Protein AF-A0A8J6SPN9-F1 (afdb_monomer_lite)

Foldseek 3Di:
DPDDDQQPDKDKDKDKDFPQDDDPDADDPPPDDDDDDHDPDRGDIDIDIDIDGPDDDD

Structure (mmCIF, N/CA/C/O backbone):
data_AF-A0A8J6SPN9-F1
#
_entry.id   AF-A0A8J6SPN9-F1
#
loop_
_atom_site.group_PDB
_atom_site.id
_atom_site.type_symbol
_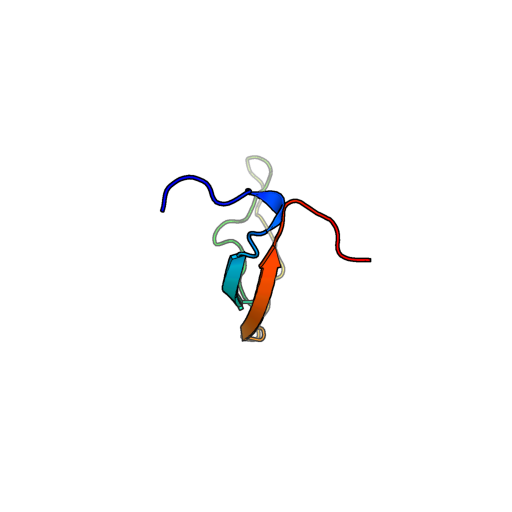atom_site.label_atom_id
_atom_site.label_alt_id
_atom_site.label_comp_id
_atom_site.label_asym_id
_atom_site.label_entity_id
_atom_site.label_seq_id
_atom_site.pdbx_PDB_ins_code
_atom_site.Cartn_x
_atom_site.Cartn_y
_atom_site.Cartn_z
_atom_site.occupancy
_atom_site.B_iso_or_equiv
_atom_site.auth_seq_id
_atom_site.auth_comp_id
_atom_site.auth_asym_id
_atom_site.auth_atom_id
_atom_site.pdbx_PDB_model_num
ATOM 1 N N . MET A 1 1 ? -19.185 18.101 18.461 1.00 56.88 1 MET A N 1
ATOM 2 C CA . MET A 1 1 ? -18.056 17.238 18.865 1.00 56.88 1 MET A CA 1
ATOM 3 C C . MET A 1 1 ? -17.050 18.095 19.629 1.00 56.88 1 MET A C 1
ATOM 5 O O . MET A 1 1 ? -16.209 18.738 19.021 1.00 56.88 1 MET A O 1
ATOM 9 N N . LYS A 1 2 ? -17.211 18.231 20.945 1.00 66.81 2 LYS A N 1
ATOM 10 C CA . LYS A 1 2 ? -16.224 18.874 21.827 1.00 66.81 2 LYS A CA 1
ATOM 11 C C . LYS A 1 2 ? -16.074 17.946 23.038 1.00 66.81 2 LYS A C 1
ATOM 13 O O . LYS A 1 2 ? -17.091 17.442 23.503 1.00 66.81 2 LYS A O 1
ATOM 18 N N . ASN A 1 3 ? -14.835 17.687 23.463 1.00 84.81 3 ASN A N 1
ATOM 19 C CA . ASN A 1 3 ? -14.425 16.763 24.539 1.00 84.81 3 ASN A CA 1
ATOM 20 C C . ASN A 1 3 ? -14.533 15.244 24.271 1.00 84.81 3 ASN A C 1
ATOM 22 O O . ASN A 1 3 ? -14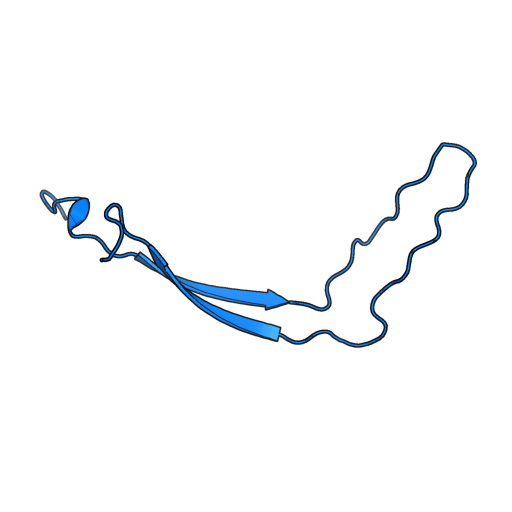.895 14.490 25.168 1.00 84.81 3 ASN A O 1
ATOM 26 N N . ILE A 1 4 ? -14.166 14.760 23.081 1.00 88.31 4 ILE A N 1
ATOM 27 C CA . ILE A 1 4 ? -13.847 13.327 22.923 1.00 88.31 4 ILE A CA 1
ATOM 28 C C . ILE A 1 4 ? -12.337 13.172 23.080 1.00 88.31 4 ILE A C 1
ATOM 30 O O . ILE A 1 4 ? -11.585 13.905 22.441 1.00 88.31 4 ILE A O 1
ATOM 34 N N . ASN A 1 5 ? -11.907 12.252 23.947 1.00 90.94 5 ASN A N 1
ATOM 35 C CA . ASN A 1 5 ? -10.493 11.930 24.097 1.00 90.94 5 ASN A C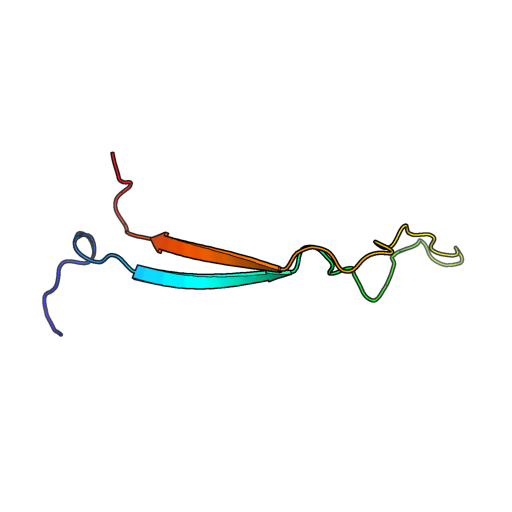A 1
ATOM 36 C C . ASN A 1 5 ? -9.979 11.325 22.774 1.00 90.94 5 ASN A C 1
ATOM 38 O O . ASN A 1 5 ? -10.561 10.334 22.329 1.00 90.94 5 ASN A O 1
ATOM 42 N N . PRO A 1 6 ? -8.931 11.889 22.146 1.00 90.44 6 PRO A N 1
ATOM 43 C CA . PRO A 1 6 ? -8.364 11.364 20.905 1.00 90.44 6 PRO A CA 1
ATOM 44 C C . PRO A 1 6 ? -7.974 9.883 20.956 1.00 90.44 6 PRO A C 1
ATOM 46 O O . PRO A 1 6 ? -8.071 9.207 19.938 1.00 90.44 6 PRO A O 1
ATOM 49 N N . GLU A 1 7 ? -7.609 9.359 22.129 1.00 91.12 7 GLU A N 1
ATOM 50 C CA . GLU A 1 7 ? -7.283 7.933 22.307 1.00 91.12 7 GLU A CA 1
ATOM 51 C C . GLU A 1 7 ? -8.480 6.998 22.080 1.00 91.12 7 GLU A C 1
ATOM 53 O O . GLU A 1 7 ? -8.307 5.824 21.770 1.00 91.12 7 GLU A O 1
ATOM 58 N N . ASN A 1 8 ? -9.707 7.518 22.178 1.00 90.44 8 ASN A N 1
ATOM 59 C CA . ASN A 1 8 ? -10.928 6.753 21.923 1.00 90.44 8 ASN A CA 1
ATOM 60 C C . ASN A 1 8 ? -11.341 6.778 20.441 1.00 90.44 8 ASN A C 1
ATOM 62 O O . ASN A 1 8 ? -12.413 6.278 20.096 1.00 90.44 8 ASN A O 1
ATOM 66 N N . LEU A 1 9 ? -10.555 7.420 19.572 1.00 91.75 9 LEU A N 1
ATOM 67 C CA . LEU A 1 9 ? -10.863 7.537 18.153 1.00 91.75 9 LEU A CA 1
ATOM 68 C C . LEU A 1 9 ? -10.171 6.426 17.362 1.00 91.75 9 LEU A C 1
ATOM 70 O O . LEU A 1 9 ? -8.952 6.264 17.417 1.00 91.75 9 LEU A O 1
ATOM 74 N N . VAL A 1 10 ? -10.970 5.706 16.575 1.00 92.94 10 VAL A N 1
ATOM 75 C CA . VAL A 1 10 ? -10.506 4.744 15.574 1.00 92.94 10 VAL A CA 1
ATOM 76 C C . VAL A 1 10 ? -10.992 5.227 14.214 1.00 92.94 10 VAL A C 1
ATOM 78 O O . VAL A 1 10 ? -12.195 5.379 13.997 1.00 92.94 10 VAL A O 1
ATOM 81 N N . PHE A 1 11 ? -10.059 5.489 13.305 1.00 93.44 11 PHE A N 1
ATOM 82 C CA . PHE A 1 11 ? -10.351 5.939 11.948 1.00 93.44 11 PHE A CA 1
ATOM 83 C C . PHE A 1 11 ? -10.304 4.739 11.016 1.00 93.44 11 PHE A C 1
ATOM 85 O O . PHE A 1 11 ? -9.262 4.102 10.906 1.00 93.44 11 PHE A O 1
ATOM 92 N N . LEU A 1 12 ? -11.426 4.437 10.371 1.00 96.00 12 LEU A N 1
ATOM 93 C CA . LEU A 1 12 ? -11.568 3.355 9.403 1.00 96.00 12 LEU A CA 1
ATOM 94 C C . LEU A 1 12 ? -11.599 3.945 7.995 1.0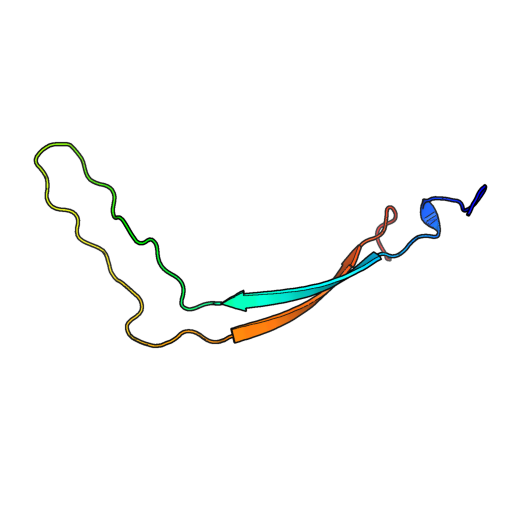0 96.00 12 LEU A C 1
ATOM 96 O O . LEU A 1 12 ? -12.332 4.906 7.759 1.00 96.00 12 LEU A O 1
ATOM 100 N N . ASP A 1 13 ? -10.849 3.350 7.076 1.00 96.69 13 ASP A N 1
ATOM 101 C CA . ASP A 1 13 ? -10.845 3.757 5.674 1.00 96.69 13 ASP A CA 1
ATOM 102 C C . ASP A 1 13 ? -10.673 2.560 4.728 1.00 96.69 13 ASP A C 1
ATOM 104 O O . ASP A 1 13 ? -10.222 1.476 5.127 1.00 96.69 13 ASP A O 1
ATOM 108 N N . GLU A 1 14 ? -11.034 2.776 3.465 1.00 97.81 14 GLU A N 1
ATOM 109 C CA . GLU A 1 14 ? -10.845 1.840 2.364 1.00 97.81 14 GLU A CA 1
ATOM 110 C C . GLU A 1 14 ? -9.899 2.429 1.310 1.00 97.81 14 GLU A C 1
ATOM 112 O O . GLU A 1 14 ? -10.073 3.549 0.832 1.00 97.81 14 GLU A O 1
ATOM 117 N N . MET A 1 15 ? -8.935 1.624 0.862 1.00 95.50 15 MET A N 1
ATOM 118 C CA . MET A 1 15 ? -8.048 1.976 -0.241 1.00 95.50 15 MET A CA 1
ATOM 119 C C . MET A 1 15 ? -7.937 0.843 -1.263 1.00 95.50 15 MET A C 1
ATOM 121 O O . MET A 1 15 ? -7.634 -0.303 -0.934 1.00 95.50 15 MET A O 1
ATOM 125 N N . GLY A 1 16 ? -8.086 1.187 -2.543 1.00 95.00 16 GLY A N 1
ATOM 126 C CA . GLY A 1 16 ? -7.758 0.299 -3.656 1.00 95.00 16 GLY A CA 1
ATOM 127 C C . GLY A 1 16 ? -6.267 0.341 -4.006 1.00 95.00 16 GLY A C 1
ATOM 128 O O . GLY A 1 16 ? -5.724 1.397 -4.325 1.00 95.00 16 GLY A O 1
ATOM 129 N N . VAL A 1 17 ? -5.611 -0.816 -4.027 1.00 93.19 17 VAL A N 1
ATOM 130 C CA . VAL A 1 17 ? -4.213 -0.989 -4.439 1.00 93.19 17 VAL A CA 1
ATOM 131 C C . VAL A 1 17 ? -4.161 -1.673 -5.803 1.00 93.19 17 VAL A C 1
ATOM 133 O O . VAL A 1 17 ? -4.614 -2.805 -5.984 1.00 93.19 17 VAL A O 1
ATOM 136 N N . LEU A 1 18 ? -3.585 -0.980 -6.786 1.00 91.44 18 LEU A N 1
ATOM 137 C CA . LEU A 1 18 ? -3.394 -1.490 -8.143 1.00 91.44 18 LEU A CA 1
ATO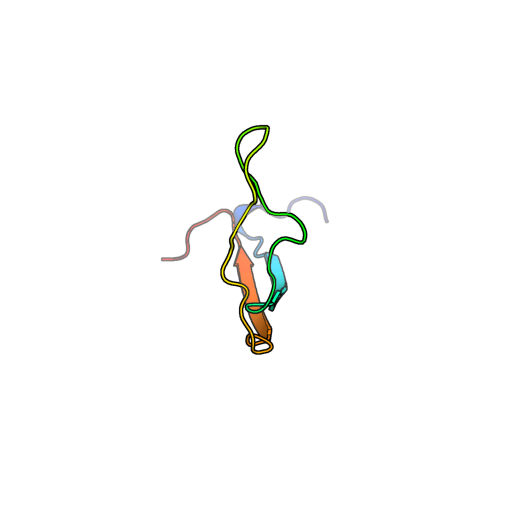M 138 C C . LEU A 1 18 ? -1.980 -2.068 -8.292 1.00 91.44 18 LEU A C 1
ATOM 140 O O . LEU A 1 18 ? -1.024 -1.330 -8.528 1.00 91.44 18 LEU A O 1
ATOM 144 N N . LEU A 1 19 ? -1.843 -3.394 -8.221 1.00 88.81 19 LEU A N 1
ATOM 145 C CA . LEU A 1 19 ? -0.536 -4.072 -8.281 1.00 88.81 19 LEU A CA 1
ATOM 146 C C . LEU A 1 19 ? 0.082 -4.115 -9.690 1.00 88.81 19 LEU A C 1
ATOM 148 O O . LEU A 1 19 ? 1.199 -4.586 -9.873 1.00 88.81 19 LEU A O 1
ATOM 152 N N . GLY A 1 20 ? -0.650 -3.649 -10.704 1.00 87.94 20 GLY A N 1
ATOM 153 C CA . GLY A 1 20 ? -0.217 -3.629 -12.104 1.00 87.94 20 GLY A CA 1
ATOM 154 C C . GLY A 1 20 ? 0.306 -2.281 -12.596 1.00 87.94 20 GLY A C 1
ATOM 155 O O . GLY A 1 20 ? 0.502 -2.120 -13.802 1.00 87.94 20 GLY A O 1
ATOM 156 N N . LEU A 1 21 ? 0.462 -1.290 -11.716 1.00 86.38 21 LEU A N 1
ATOM 157 C CA . LEU A 1 21 ? 0.970 0.018 -12.117 1.00 86.38 21 LEU A CA 1
ATOM 158 C C . LEU A 1 21 ? 2.489 -0.026 -12.301 1.00 86.38 21 LEU A C 1
ATOM 160 O O . LEU A 1 21 ? 3.218 -0.615 -11.511 1.00 86.38 21 LEU A O 1
ATOM 164 N N . THR A 1 22 ? 2.966 0.643 -13.346 1.00 86.56 22 THR A N 1
ATOM 165 C CA . THR A 1 22 ? 4.390 0.902 -13.566 1.00 86.56 22 THR A CA 1
ATOM 166 C C . THR A 1 22 ? 4.599 2.386 -13.824 1.00 86.56 22 THR A C 1
ATOM 168 O O . THR A 1 22 ? 3.659 3.114 -14.160 1.00 86.56 22 THR A O 1
ATOM 171 N N . ARG A 1 23 ? 5.844 2.840 -13.699 1.00 86.88 23 ARG A N 1
ATOM 172 C CA . ARG A 1 23 ? 6.222 4.206 -14.058 1.00 86.88 23 ARG A CA 1
ATOM 173 C C . ARG A 1 23 ? 6.008 4.427 -15.554 1.00 86.88 23 ARG A C 1
ATOM 175 O O . ARG A 1 23 ? 6.262 3.551 -16.374 1.00 86.88 23 ARG A O 1
ATOM 182 N N . THR A 1 24 ? 5.573 5.629 -15.912 1.00 88.06 24 THR A N 1
ATOM 183 C CA . THR A 1 24 ? 5.423 6.041 -17.317 1.00 88.06 24 THR A CA 1
ATOM 184 C C . THR A 1 24 ? 6.756 6.406 -17.967 1.00 88.06 24 THR A C 1
ATOM 186 O O . THR A 1 24 ? 6.848 6.422 -19.188 1.00 88.06 24 THR A O 1
ATOM 189 N N . HIS A 1 25 ? 7.787 6.676 -17.159 1.00 90.81 25 HIS A N 1
ATOM 190 C CA . HIS A 1 25 ? 9.110 7.089 -17.614 1.00 90.81 25 HIS A CA 1
ATOM 191 C C . HIS A 1 25 ? 10.203 6.285 -16.904 1.00 90.81 25 HIS A C 1
ATOM 193 O O . HIS A 1 25 ? 10.198 6.156 -15.675 1.00 90.81 25 HIS A O 1
ATOM 199 N N . GLY A 1 26 ? 11.147 5.769 -17.691 1.00 90.88 26 GLY A N 1
ATOM 200 C CA . GLY A 1 26 ? 12.378 5.160 -17.196 1.00 90.88 26 GLY A CA 1
ATOM 201 C C . GLY A 1 26 ? 13.437 6.212 -16.847 1.00 90.88 26 GLY A C 1
ATOM 202 O O . GLY A 1 26 ? 13.297 7.388 -17.182 1.00 90.88 26 GLY A O 1
ATOM 203 N N . ARG A 1 27 ? 14.507 5.798 -16.163 1.00 93.44 27 ARG A N 1
ATOM 204 C CA . ARG A 1 27 ? 15.656 6.656 -15.834 1.00 93.44 27 ARG A CA 1
ATOM 205 C C . ARG A 1 27 ? 16.940 6.021 -16.367 1.00 93.44 27 ARG A C 1
ATOM 207 O O . ARG A 1 27 ? 17.167 4.838 -16.133 1.00 93.44 27 ARG A O 1
ATOM 214 N N . SER A 1 28 ? 17.768 6.805 -17.051 1.00 95.00 28 SER A N 1
ATOM 215 C CA . SER A 1 28 ? 19.105 6.418 -17.518 1.00 95.00 28 SER A CA 1
ATOM 216 C C . SER A 1 28 ? 20.073 7.598 -17.402 1.00 95.00 28 SER A C 1
ATOM 218 O O . SER A 1 28 ? 19.655 8.744 -17.223 1.00 95.00 28 SER A O 1
ATOM 220 N N . LEU A 1 29 ? 21.375 7.314 -17.483 1.00 96.56 29 LEU A N 1
ATOM 221 C CA . LEU A 1 29 ? 22.385 8.357 -17.658 1.00 96.56 29 LEU A CA 1
ATOM 222 C C . LEU A 1 29 ? 22.213 9.043 -19.021 1.00 96.56 29 LEU A C 1
ATOM 224 O O . LEU A 1 29 ? 21.685 8.456 -19.969 1.00 96.56 29 LEU A O 1
ATOM 228 N N . ALA A 1 30 ? 22.701 10.280 -19.121 1.00 95.94 30 ALA A N 1
ATOM 229 C CA . ALA A 1 30 ? 22.664 11.043 -20.362 1.00 95.94 30 ALA A CA 1
ATOM 230 C C . ALA A 1 30 ? 23.335 10.271 -21.515 1.00 95.94 30 ALA A C 1
ATOM 232 O O . ALA A 1 30 ? 24.408 9.695 -21.351 1.00 95.94 30 ALA A O 1
ATOM 233 N N . GLY A 1 31 ? 22.679 10.252 -22.679 1.00 96.50 31 GLY A N 1
ATOM 234 C CA . GLY A 1 31 ? 23.158 9.551 -23.876 1.00 96.50 31 GLY A CA 1
ATOM 235 C C . GLY A 1 31 ? 22.887 8.041 -23.907 1.00 96.50 31 GLY A C 1
ATOM 236 O O . GLY A 1 31 ? 23.129 7.416 -24.93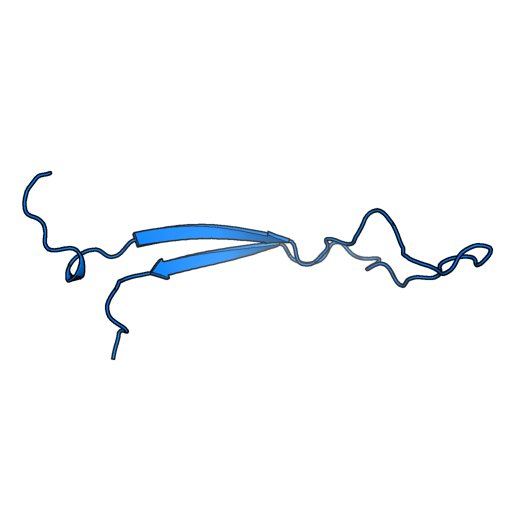8 1.00 96.50 31 GLY A O 1
ATOM 237 N N . LEU A 1 32 ? 22.351 7.446 -22.834 1.00 96.81 32 LEU A N 1
ATOM 238 C CA . LEU A 1 32 ? 22.059 6.012 -22.777 1.00 96.81 32 LEU A CA 1
ATOM 239 C C . LEU A 1 32 ? 20.564 5.716 -22.913 1.00 96.81 32 LEU A C 1
ATOM 241 O O . LEU A 1 32 ? 19.713 6.390 -22.326 1.00 96.81 32 LEU A O 1
ATOM 245 N N . ARG A 1 33 ? 20.243 4.646 -23.649 1.00 95.50 33 ARG A N 1
ATOM 246 C CA . ARG A 1 33 ? 18.876 4.125 -23.763 1.00 95.50 33 ARG A CA 1
ATOM 247 C C . ARG A 1 33 ? 18.468 3.431 -22.464 1.00 95.50 33 ARG A C 1
ATOM 249 O O . ARG A 1 33 ? 19.216 2.612 -21.937 1.00 95.50 33 ARG A O 1
ATOM 256 N N . VAL A 1 34 ? 17.266 3.735 -21.980 1.00 94.00 34 VAL A N 1
ATOM 257 C CA . VAL A 1 34 ? 16.668 3.036 -20.841 1.00 94.00 34 VAL A CA 1
ATOM 258 C C . VAL A 1 34 ? 16.011 1.733 -21.291 1.00 94.00 34 VAL A C 1
ATOM 260 O O . VAL A 1 34 ? 15.301 1.703 -22.296 1.00 94.00 34 VAL A O 1
ATOM 263 N N . TYR A 1 35 ? 16.242 0.671 -20.527 1.00 90.94 35 TYR A N 1
ATOM 264 C CA . TYR A 1 35 ? 15.567 -0.613 -20.660 1.00 90.94 35 TYR A CA 1
ATOM 265 C C . TYR A 1 35 ? 14.914 -0.933 -19.320 1.00 90.94 35 TYR A C 1
ATOM 267 O O . TYR A 1 35 ? 15.541 -0.756 -18.277 1.00 90.94 35 TYR A O 1
ATOM 275 N N . ASP A 1 36 ? 13.657 -1.363 -19.342 1.00 88.19 36 ASP A N 1
ATOM 276 C CA . ASP A 1 36 ? 12.923 -1.740 -18.136 1.00 88.19 36 ASP A CA 1
ATOM 277 C C . ASP A 1 36 ? 11.954 -2.883 -18.452 1.00 88.19 36 ASP A C 1
ATOM 279 O O . ASP A 1 36 ? 11.459 -3.004 -19.579 1.00 88.19 36 ASP A O 1
ATOM 283 N N . LEU A 1 37 ? 11.681 -3.715 -17.452 1.00 84.50 37 LEU A N 1
ATOM 284 C CA . LEU A 1 37 ? 10.701 -4.788 -17.539 1.00 84.50 37 LEU A CA 1
ATOM 285 C C . LEU A 1 37 ? 9.374 -4.278 -16.986 1.00 84.50 37 LEU A C 1
ATOM 287 O O . LEU A 1 37 ? 9.187 -4.110 -15.783 1.00 84.50 37 LEU A O 1
ATOM 291 N N . LYS A 1 38 ? 8.421 -4.040 -17.885 1.00 82.69 38 LYS A N 1
ATOM 292 C CA . LYS A 1 38 ? 7.055 -3.677 -17.511 1.00 82.69 38 LYS A CA 1
ATOM 293 C C . LYS A 1 38 ? 6.214 -4.942 -17.293 1.00 82.69 38 LYS A C 1
ATOM 295 O O . LYS A 1 38 ? 6.249 -5.824 -18.153 1.00 82.69 38 LYS A O 1
ATOM 300 N N . PRO A 1 39 ? 5.392 -5.014 -16.226 1.00 77.94 39 PRO A N 1
ATOM 301 C CA . PRO A 1 39 ? 4.400 -6.075 -16.085 1.00 77.94 39 PRO A CA 1
ATOM 302 C C . PRO A 1 39 ? 3.512 -6.156 -17.336 1.00 77.94 39 PRO A C 1
ATOM 304 O O . PRO A 1 39 ? 2.855 -5.179 -17.701 1.00 77.94 39 PRO A O 1
ATOM 307 N N . PHE A 1 40 ? 3.520 -7.307 -18.015 1.00 72.38 40 PHE A N 1
ATOM 308 C CA . PHE A 1 40 ? 2.733 -7.520 -19.237 1.00 72.38 40 PHE A CA 1
ATOM 309 C C . PHE A 1 40 ? 1.236 -7.700 -18.935 1.00 72.38 40 PHE A C 1
ATOM 311 O O . PHE A 1 40 ? 0.382 -7.245 -19.692 1.00 72.38 40 PHE A O 1
ATOM 318 N N . TYR A 1 41 ? 0.910 -8.316 -17.795 1.00 71.69 41 TYR A N 1
ATOM 319 C CA . TYR A 1 41 ? -0.465 -8.561 -17.361 1.00 71.69 41 TYR A CA 1
ATOM 320 C C . TYR A 1 41 ? -0.997 -7.427 -16.479 1.00 71.69 41 TYR A C 1
ATOM 322 O O . TYR A 1 41 ? -0.250 -6.782 -15.741 1.00 71.69 41 TYR A O 1
ATOM 330 N N . ARG A 1 42 ? -2.320 -7.213 -16.513 1.00 72.31 42 ARG A N 1
ATOM 331 C CA . ARG A 1 42 ? -3.003 -6.339 -15.550 1.00 72.31 42 ARG A CA 1
ATOM 332 C C . ARG A 1 42 ? -2.874 -6.975 -14.164 1.00 72.31 42 ARG A C 1
ATOM 334 O O . ARG A 1 42 ? -3.560 -7.951 -13.880 1.00 72.31 42 ARG A O 1
ATOM 341 N N . GLY A 1 43 ? -1.973 -6.446 -13.334 1.00 82.06 43 GLY A N 1
ATOM 342 C CA . GLY A 1 43 ? -1.834 -6.871 -11.940 1.00 82.06 43 GLY A CA 1
ATOM 343 C C . GLY A 1 43 ? -3.165 -6.775 -11.187 1.00 82.06 43 GLY A C 1
ATOM 344 O O . GLY A 1 43 ? -4.055 -6.012 -11.576 1.00 82.06 43 GLY A O 1
ATOM 345 N N . ALA A 1 44 ? -3.311 -7.572 -10.127 1.00 89.25 44 ALA A N 1
ATOM 346 C CA . ALA A 1 44 ? -4.545 -7.624 -9.351 1.00 89.25 44 ALA A CA 1
ATOM 347 C C . ALA A 1 44 ? -4.914 -6.247 -8.770 1.00 89.25 44 ALA A C 1
ATOM 349 O O . ALA A 1 44 ? -4.048 -5.415 -8.477 1.00 89.25 44 ALA A O 1
ATOM 350 N N . LYS A 1 45 ? -6.220 -6.023 -8.607 1.00 91.88 45 LYS A N 1
ATOM 351 C CA . LYS A 1 45 ? -6.767 -4.892 -7.857 1.00 91.88 45 LYS A CA 1
ATOM 352 C C . LYS A 1 45 ? -7.160 -5.415 -6.486 1.00 91.88 45 LYS A C 1
ATOM 354 O O . LYS A 1 45 ? -7.991 -6.317 -6.409 1.00 91.88 45 LYS A O 1
ATOM 359 N N . VAL A 1 46 ? -6.539 -4.890 -5.443 1.00 94.69 46 VAL A N 1
ATOM 360 C CA . VAL A 1 46 ? -6.772 -5.322 -4.064 1.00 94.69 46 VAL A CA 1
ATOM 361 C C . VAL A 1 46 ? -7.494 -4.207 -3.330 1.00 94.69 46 VAL A C 1
ATOM 363 O O . VAL A 1 46 ? -7.045 -3.068 -3.374 1.00 94.69 46 VAL A O 1
ATOM 366 N N . THR A 1 47 ? -8.590 -4.527 -2.655 1.00 96.38 47 THR A N 1
ATOM 367 C CA . THR A 1 47 ? -9.232 -3.609 -1.712 1.00 96.38 47 THR A CA 1
ATOM 368 C C . THR A 1 47 ? -8.646 -3.852 -0.330 1.00 96.38 47 THR A C 1
ATOM 370 O O . THR A 1 47 ? -8.646 -4.984 0.155 1.00 96.38 47 THR A O 1
ATOM 373 N N . VAL A 1 48 ? -8.126 -2.798 0.288 1.00 96.19 48 VAL A N 1
ATOM 374 C CA . VAL A 1 48 ? -7.604 -2.809 1.653 1.00 96.19 48 VAL A CA 1
ATOM 375 C C . VAL A 1 48 ? -8.573 -2.030 2.524 1.00 96.19 48 VAL A C 1
ATOM 377 O O . VAL A 1 48 ? -8.870 -0.878 2.228 1.00 96.19 48 VAL A O 1
ATOM 380 N N . VAL A 1 49 ? -9.029 -2.653 3.605 1.00 96.69 49 VAL A N 1
ATOM 381 C CA . VAL A 1 49 ? -9.762 -1.981 4.679 1.00 96.69 49 VAL A CA 1
ATOM 382 C C . VAL A 1 49 ? -8.836 -1.932 5.881 1.00 96.69 49 VAL A C 1
ATOM 384 O O . VAL A 1 49 ? -8.321 -2.968 6.306 1.00 96.69 49 VAL A O 1
ATOM 387 N N . GLY A 1 50 ? -8.585 -0.733 6.391 1.00 94.25 50 GLY A N 1
ATOM 388 C CA . GLY A 1 50 ? -7.632 -0.511 7.470 1.00 94.25 50 GLY A CA 1
ATOM 389 C C . GLY A 1 50 ? -8.185 0.447 8.508 1.00 94.25 50 GLY A C 1
ATOM 390 O O . GLY A 1 50 ? -8.954 1.349 8.184 1.00 94.25 50 GLY A O 1
ATOM 391 N N . ALA A 1 51 ? -7.772 0.246 9.756 1.00 94.94 51 ALA A N 1
ATOM 392 C CA . ALA A 1 51 ? -8.083 1.147 10.849 1.00 94.94 51 ALA A CA 1
ATOM 393 C C . ALA A 1 51 ? -6.798 1.675 11.492 1.00 94.94 51 ALA A C 1
ATOM 395 O O . ALA A 1 51 ? -5.818 0.936 11.613 1.00 94.94 51 ALA A O 1
ATOM 396 N N . ILE A 1 52 ? -6.809 2.939 11.912 1.00 94.19 52 ILE A N 1
ATOM 397 C CA . ILE A 1 52 ? -5.713 3.557 12.663 1.00 94.19 52 ILE A CA 1
ATOM 398 C C . ILE A 1 52 ? -6.242 4.275 13.908 1.00 94.19 52 ILE A C 1
ATOM 400 O O . ILE A 1 52 ? -7.300 4.907 13.884 1.00 94.19 52 ILE A O 1
ATOM 404 N N . SER A 1 53 ? -5.491 4.170 14.998 1.00 93.81 53 SER A N 1
ATOM 405 C CA . SER A 1 53 ? -5.728 4.822 16.287 1.00 93.81 53 SER A CA 1
ATOM 406 C C . SER A 1 53 ? -4.401 5.309 16.865 1.00 93.81 53 SER A C 1
ATOM 408 O O . SER A 1 53 ? -3.332 4.902 16.409 1.00 93.81 53 SER A O 1
ATOM 410 N N . LEU A 1 54 ? -4.460 6.188 17.868 1.00 92.94 54 LEU A N 1
ATOM 411 C CA . LEU A 1 54 ? -3.260 6.692 18.550 1.00 92.94 54 LEU A CA 1
ATOM 412 C C . LEU A 1 54 ? -2.618 5.648 19.476 1.00 92.94 54 LEU A C 1
ATOM 414 O O . LEU A 1 54 ? -1.408 5.674 19.687 1.00 92.94 54 LEU A O 1
ATOM 418 N N . THR A 1 55 ? -3.406 4.687 19.959 1.00 84.94 55 THR A N 1
ATOM 419 C CA . THR A 1 55 ? -2.916 3.545 20.731 1.00 84.94 55 THR A CA 1
ATOM 420 C C . THR A 1 55 ? -2.699 2.332 19.822 1.00 84.94 55 THR A C 1
ATOM 422 O O . THR A 1 55 ? -3.535 2.027 18.968 1.00 84.94 55 THR A O 1
ATOM 425 N N . THR A 1 56 ? -1.592 1.614 20.023 1.00 69.75 56 THR A N 1
ATOM 426 C CA . THR A 1 56 ? -1.344 0.304 19.408 1.00 69.75 56 THR A CA 1
ATOM 427 C C . THR A 1 56 ? -2.243 -0.737 20.071 1.00 69.75 56 THR A C 1
ATOM 429 O O . THR A 1 56 ? -2.138 -0.949 21.277 1.00 69.75 56 THR A O 1
ATOM 432 N N . GLY A 1 57 ? -3.121 -1.385 19.303 1.00 61.91 57 GLY A N 1
ATOM 433 C CA . GLY A 1 57 ? -3.900 -2.518 19.803 1.00 61.91 57 GLY A CA 1
ATOM 434 C C . GLY A 1 57 ? -2.967 -3.645 20.247 1.00 61.91 57 GLY A C 1
ATOM 435 O O . GLY A 1 57 ? -2.152 -4.110 19.448 1.00 61.91 57 GLY A O 1
ATOM 436 N N . VAL A 1 58 ? -3.065 -4.033 21.519 1.00 50.09 58 VAL A N 1
ATOM 437 C CA . VAL A 1 58 ? -2.565 -5.320 22.025 1.00 50.09 58 VAL A CA 1
ATOM 438 C C . VAL A 1 58 ? -3.661 -6.353 21.826 1.00 50.09 58 VAL A C 1
ATOM 440 O O . VAL A 1 58 ? -4.826 -6.011 22.135 1.00 50.09 58 VAL A O 1
#

Radius of gyration: 20.66 Å; chains: 1; bounding box: 41×27×48 Å

pLDDT: mean 87.9, std 10.38, range [50.09, 97.81]

Sequence (58 aa):
MKNINPENLVFLDEMGVLLGLTRTHGRSLAGLRVYDLKPFYRGAKVTVVGAISLTTGV

Secondary structure (DSSP, 8-state):
--S--GGG-EEEEEEEEETT---SS----TT--------SS-PPEEEEEEEEESSPP-